Protein AF-A0A415G2V7-F1 (afdb_monomer)

Solvent-accessible surface area (backbone atoms only — not comparable to full-atom values): 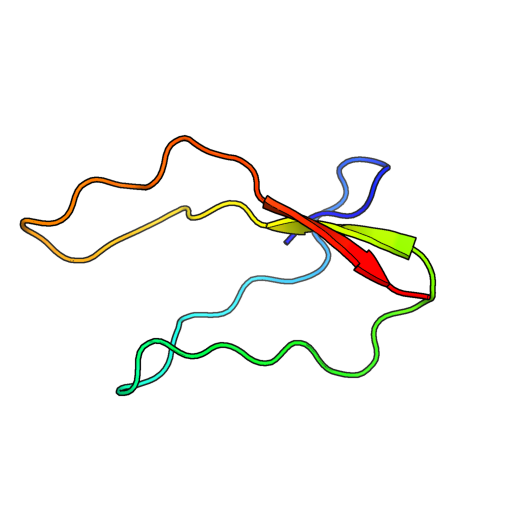3618 Å² total; per-residue (Å²): 56,22,41,82,86,69,47,79,73,50,85,82,76,60,50,99,86,69,50,74,87,85,78,91,72,70,77,44,48,35,38,42,60,70,87,76,65,60,92,95,56,81,68,60,88,60,72,49,77,46,79,46,125

Sequence (53 aa):
MYDNKGNKVAEKETDENGEVLFDKLHRATYILKETKTLAGYSLLKGFYQYHYP

Secondary structure (DSSP, 8-state):
-EETTS-B-------TTS-----S--SSEEEE------TTSPP--PPEEEE--

InterPro domains:
  IPR013783 Immunoglobulin-like fold [G3DSA:2.60.40.10] (1-51)
  IPR041033 SpaA-like, prealbumin fold domain subgroup 1 [PF17802] (2-45)

Structure (mmCIF, N/CA/C/O backbone):
data_AF-A0A415G2V7-F1
#
_entry.id   AF-A0A415G2V7-F1
#
loop_
_atom_site.group_PDB
_atom_site.id
_atom_site.type_symbol
_atom_site.label_atom_id
_atom_site.label_alt_id
_atom_site.label_comp_id
_atom_site.label_asym_id
_atom_site.label_entity_id
_atom_site.label_seq_id
_atom_site.pdbx_PDB_ins_code
_atom_site.Cartn_x
_atom_site.Cartn_y
_atom_site.Cartn_z
_atom_s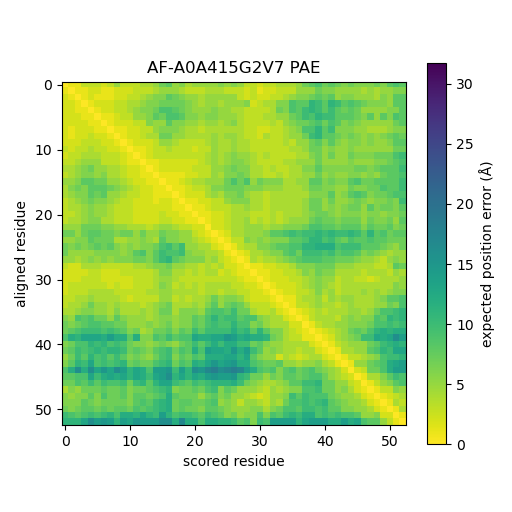ite.occupancy
_atom_site.B_iso_or_equiv
_atom_site.auth_seq_id
_atom_site.auth_comp_id
_atom_site.auth_asym_id
_atom_site.auth_atom_id
_atom_site.pdbx_PDB_model_num
ATOM 1 N N . MET A 1 1 ? 1.522 0.826 -2.219 1.00 84.00 1 MET A N 1
ATOM 2 C CA . MET A 1 1 ? 2.717 0.015 -2.522 1.00 84.00 1 MET A CA 1
ATOM 3 C C . MET A 1 1 ? 3.822 0.913 -3.041 1.00 84.00 1 MET A C 1
ATOM 5 O O . MET A 1 1 ? 3.565 1.756 -3.899 1.00 84.00 1 MET A O 1
ATOM 9 N N . TYR A 1 2 ? 5.027 0.726 -2.519 1.00 87.38 2 TYR A N 1
ATOM 10 C CA . TYR A 1 2 ? 6.222 1.477 -2.886 1.00 87.38 2 TYR A CA 1
ATOM 11 C C . TYR A 1 2 ? 7.323 0.524 -3.346 1.00 87.38 2 TYR A C 1
ATOM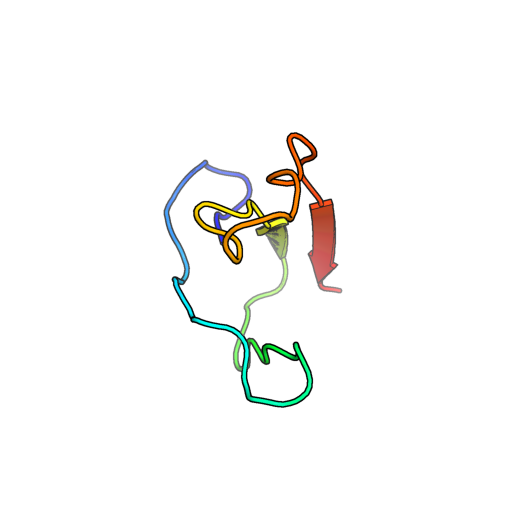 13 O O . TYR A 1 2 ? 7.356 -0.621 -2.900 1.00 87.38 2 TYR A O 1
ATOM 21 N N . ASP A 1 3 ? 8.200 0.971 -4.238 1.00 86.31 3 ASP A N 1
ATOM 22 C CA . ASP A 1 3 ? 9.415 0.227 -4.577 1.00 86.31 3 ASP A CA 1
ATOM 23 C C . ASP A 1 3 ? 10.502 0.432 -3.504 1.00 86.31 3 ASP A C 1
ATOM 25 O O . ASP A 1 3 ? 10.360 1.227 -2.569 1.00 86.31 3 ASP A O 1
ATOM 29 N N . ASN A 1 4 ? 11.621 -0.274 -3.650 1.00 83.62 4 ASN A N 1
ATOM 30 C CA . ASN A 1 4 ? 12.791 -0.133 -2.781 1.00 83.62 4 ASN A CA 1
ATOM 31 C C . ASN A 1 4 ? 13.483 1.243 -2.854 1.00 83.62 4 ASN A C 1
ATOM 33 O O . ASN A 1 4 ? 14.367 1.514 -2.044 1.00 83.62 4 ASN A O 1
ATOM 37 N N . LYS A 1 5 ? 13.108 2.098 -3.810 1.00 84.44 5 LYS A N 1
ATOM 38 C CA . LYS A 1 5 ? 13.587 3.479 -3.948 1.00 84.44 5 LYS A CA 1
ATOM 39 C C . LYS A 1 5 ? 12.622 4.488 -3.313 1.00 84.44 5 LYS A C 1
ATOM 41 O O . LYS A 1 5 ? 12.921 5.678 -3.306 1.00 84.44 5 LYS A O 1
ATOM 46 N N . GLY A 1 6 ? 11.489 4.033 -2.773 1.00 83.00 6 GLY A N 1
ATOM 47 C CA . GLY A 1 6 ? 10.457 4.877 -2.174 1.00 83.00 6 GLY A CA 1
ATOM 48 C C . GLY A 1 6 ? 9.463 5.476 -3.174 1.00 83.00 6 GLY A C 1
ATOM 49 O O . GLY A 1 6 ? 8.628 6.290 -2.777 1.00 83.00 6 GLY A O 1
ATOM 50 N N . ASN A 1 7 ? 9.494 5.078 -4.449 1.00 86.44 7 ASN A N 1
ATOM 51 C CA . ASN A 1 7 ? 8.516 5.536 -5.433 1.00 86.44 7 ASN A CA 1
ATOM 52 C C . ASN A 1 7 ? 7.192 4.806 -5.236 1.00 86.44 7 ASN A C 1
ATOM 54 O O . ASN A 1 7 ? 7.160 3.592 -5.030 1.00 86.44 7 ASN A O 1
ATOM 58 N N . LYS A 1 8 ? 6.078 5.534 -5.339 1.00 86.25 8 LYS A N 1
ATOM 59 C CA . LYS A 1 8 ? 4.739 4.942 -5.295 1.00 86.25 8 LYS A CA 1
ATOM 60 C C . LYS A 1 8 ? 4.498 4.148 -6.579 1.00 86.25 8 LYS A C 1
ATOM 62 O O . LYS A 1 8 ? 4.421 4.729 -7.655 1.00 86.25 8 LYS A O 1
ATOM 67 N N . VAL A 1 9 ? 4.356 2.832 -6.447 1.00 86.81 9 VAL A N 1
ATOM 68 C CA . VAL A 1 9 ? 4.150 1.916 -7.580 1.00 86.81 9 VAL A CA 1
ATOM 69 C C . VAL A 1 9 ? 2.664 1.713 -7.850 1.00 86.81 9 VAL A C 1
ATOM 71 O O . VAL A 1 9 ? 2.237 1.718 -8.998 1.00 86.81 9 VAL A O 1
ATOM 74 N N . ALA A 1 10 ? 1.864 1.549 -6.794 1.00 85.94 10 ALA A N 1
ATOM 75 C CA . ALA A 1 10 ? 0.423 1.349 -6.911 1.00 85.94 10 ALA A CA 1
ATOM 76 C C . ALA A 1 10 ? -0.306 1.715 -5.612 1.00 85.94 10 ALA A C 1
ATOM 78 O O . ALA A 1 10 ? 0.245 1.587 -4.514 1.00 85.94 10 ALA A O 1
ATOM 79 N N . GLU A 1 11 ? -1.565 2.119 -5.738 1.00 88.62 11 GLU A N 1
ATOM 80 C CA . GLU A 1 11 ? -2.533 2.230 -4.646 1.00 88.62 11 GLU A CA 1
ATOM 81 C C . GLU A 1 11 ? -3.810 1.526 -5.099 1.00 88.62 11 GLU A C 1
ATOM 83 O O . GLU A 1 11 ? -4.288 1.774 -6.204 1.00 88.62 11 GLU A O 1
ATOM 88 N N . LYS A 1 12 ? -4.291 0.593 -4.281 1.00 86.81 12 LYS A N 1
ATOM 89 C CA . LYS A 1 12 ? -5.506 -0.183 -4.516 1.00 86.81 12 LYS A CA 1
ATOM 90 C C . LYS A 1 12 ? -6.235 -0.338 -3.189 1.00 86.81 12 LYS A C 1
ATOM 92 O O . LYS A 1 12 ? -5.589 -0.381 -2.141 1.00 86.81 12 LYS A O 1
ATOM 97 N N . GLU A 1 13 ? -7.552 -0.416 -3.267 1.00 87.81 13 GLU A N 1
ATOM 98 C CA . GLU A 1 13 ? -8.418 -0.770 -2.147 1.00 87.81 13 GLU A CA 1
ATOM 99 C C . GLU A 1 13 ? -8.620 -2.290 -2.145 1.00 87.81 13 GLU A C 1
ATOM 101 O O . GLU A 1 13 ? -8.554 -2.926 -3.201 1.00 87.81 13 GLU A O 1
ATOM 106 N N . THR A 1 14 ? -8.783 -2.874 -0.959 1.00 87.56 14 THR A N 1
ATOM 107 C CA . THR A 1 14 ? -9.111 -4.295 -0.813 1.00 87.56 14 THR A CA 1
ATOM 108 C C . THR A 1 14 ? -10.549 -4.543 -1.244 1.00 87.56 14 THR A C 1
ATOM 110 O O . THR A 1 14 ? -11.410 -3.684 -1.046 1.00 87.56 14 THR A O 1
ATOM 113 N N . ASP A 1 15 ? -10.813 -5.711 -1.813 1.00 87.69 15 ASP A N 1
ATOM 114 C CA . ASP A 1 15 ? -12.165 -6.123 -2.179 1.00 87.69 15 ASP A CA 1
ATOM 115 C C . ASP A 1 15 ? -13.010 -6.554 -0.960 1.00 87.69 15 ASP A C 1
ATOM 117 O O . ASP A 1 15 ? -12.592 -6.430 0.195 1.00 87.69 15 ASP A O 1
ATOM 121 N N . GLU A 1 16 ? -14.221 -7.059 -1.216 1.00 88.62 16 GLU A N 1
ATOM 122 C CA . GLU A 1 16 ? -15.164 -7.527 -0.187 1.00 88.62 16 GLU A CA 1
ATOM 123 C C . GLU A 1 16 ? -14.619 -8.689 0.664 1.00 88.62 16 GLU A C 1
ATOM 125 O O . GLU A 1 16 ? -15.083 -8.891 1.787 1.00 88.62 16 GLU A O 1
ATOM 130 N N . ASN A 1 17 ? -13.618 -9.423 0.165 1.00 86.00 17 ASN A N 1
ATOM 131 C CA . ASN A 1 17 ? -12.947 -10.503 0.889 1.00 86.00 17 ASN A CA 1
ATOM 132 C C . ASN A 1 17 ? -11.712 -10.011 1.666 1.00 86.00 17 ASN A C 1
ATOM 134 O O . ASN A 1 17 ? -11.080 -10.792 2.377 1.00 86.00 17 ASN A O 1
ATOM 138 N N . GLY A 1 18 ? -11.363 -8.724 1.558 1.00 81.25 18 GLY A N 1
ATOM 139 C CA . GLY A 1 18 ? -10.148 -8.159 2.143 1.00 81.25 18 GLY A CA 1
ATOM 140 C C . GLY A 1 18 ? -8.889 -8.445 1.319 1.00 81.25 18 GLY A C 1
ATOM 141 O O . GLY A 1 18 ? -7.778 -8.298 1.832 1.00 81.25 18 GLY A O 1
ATOM 142 N N . GLU A 1 19 ? -9.037 -8.848 0.056 1.00 85.00 19 GLU A N 1
ATOM 143 C CA . GLU A 1 19 ? -7.927 -9.227 -0.814 1.00 85.00 19 GLU A CA 1
ATOM 144 C C . GLU A 1 19 ? -7.538 -8.085 -1.763 1.00 85.00 19 GLU A C 1
ATOM 146 O O . GLU A 1 19 ? -8.341 -7.232 -2.143 1.00 85.00 19 GLU A O 1
ATOM 151 N N . VAL A 1 20 ? -6.261 -8.044 -2.150 1.00 86.88 20 VAL A N 1
ATOM 152 C CA . VAL A 1 20 ? -5.755 -7.111 -3.162 1.00 86.88 20 VAL A CA 1
ATOM 153 C C . VAL A 1 20 ? -4.714 -7.803 -4.034 1.00 86.88 20 VAL A C 1
ATOM 155 O O . VAL A 1 20 ? -3.741 -8.370 -3.539 1.00 86.88 20 VAL A O 1
ATOM 158 N N . LEU A 1 21 ? -4.900 -7.735 -5.354 1.00 85.31 21 LEU A N 1
ATOM 159 C CA . LEU A 1 21 ? -3.983 -8.322 -6.329 1.00 85.31 21 LEU A CA 1
ATOM 160 C C . LEU A 1 21 ? -3.174 -7.237 -7.048 1.00 85.31 21 LEU A C 1
ATOM 162 O O . LEU A 1 21 ? -3.732 -6.317 -7.660 1.00 85.31 21 LEU A O 1
ATOM 166 N N . PHE A 1 22 ? -1.849 -7.377 -7.020 1.00 84.62 22 PHE A N 1
ATOM 167 C CA . PHE A 1 22 ? -0.919 -6.579 -7.816 1.00 84.62 22 PHE A CA 1
ATOM 168 C C . PHE A 1 22 ? -0.305 -7.465 -8.903 1.00 84.62 22 PHE A C 1
ATOM 170 O O . PHE A 1 22 ? 0.557 -8.296 -8.624 1.00 84.62 22 PHE A O 1
ATOM 177 N N . ASP A 1 23 ? -0.767 -7.307 -10.139 1.00 82.69 23 ASP A N 1
ATOM 178 C CA . ASP A 1 23 ? -0.247 -8.005 -11.309 1.00 82.69 23 ASP A CA 1
ATOM 179 C C . ASP A 1 23 ? 0.850 -7.188 -12.015 1.00 82.69 23 ASP A C 1
ATOM 181 O O . ASP A 1 23 ? 0.989 -5.981 -11.811 1.00 82.69 23 ASP A O 1
ATOM 185 N N . LYS A 1 24 ? 1.649 -7.860 -12.857 1.00 80.25 24 LYS A N 1
ATOM 186 C CA . LYS A 1 24 ? 2.692 -7.245 -13.710 1.00 80.25 24 LYS A CA 1
ATOM 187 C C . LYS A 1 24 ? 3.785 -6.485 -12.947 1.00 80.25 24 LYS A C 1
ATOM 189 O O . LYS A 1 24 ? 4.339 -5.509 -13.451 1.00 80.25 24 LYS A O 1
ATOM 194 N N . LEU A 1 25 ? 4.128 -6.948 -11.749 1.00 81.88 25 LEU A N 1
ATOM 195 C CA . LEU A 1 25 ? 5.260 -6.409 -11.006 1.00 81.88 25 LEU A CA 1
ATOM 196 C C . LEU A 1 25 ? 6.582 -6.886 -11.606 1.00 81.88 25 LEU A C 1
ATOM 198 O O . LEU A 1 25 ? 6.744 -8.050 -11.974 1.00 81.88 25 LEU A O 1
ATOM 202 N N . HIS A 1 26 ? 7.535 -5.965 -11.707 1.00 81.19 26 HIS A N 1
ATOM 203 C CA . HIS A 1 26 ? 8.905 -6.302 -12.061 1.00 81.19 26 HIS A CA 1
ATOM 204 C C . HIS A 1 26 ? 9.600 -6.965 -10.868 1.00 81.19 26 HIS A C 1
ATOM 206 O O . HIS A 1 26 ? 9.200 -6.791 -9.719 1.00 81.19 26 HIS A O 1
ATOM 212 N N . ARG A 1 27 ? 10.678 -7.706 -11.134 1.00 80.12 27 ARG A N 1
ATOM 213 C CA . ARG A 1 27 ? 11.507 -8.314 -10.086 1.00 80.12 27 ARG A CA 1
ATOM 214 C C . ARG A 1 27 ? 12.162 -7.239 -9.232 1.00 80.12 27 ARG A C 1
ATOM 216 O O . ARG A 1 27 ? 13.139 -6.614 -9.646 1.00 80.12 27 ARG A O 1
ATOM 223 N N . ALA A 1 28 ? 11.588 -7.004 -8.063 1.00 80.88 28 ALA A N 1
ATOM 224 C CA . ALA A 1 28 ? 12.026 -5.996 -7.120 1.00 80.88 28 ALA A CA 1
ATOM 225 C C . ALA A 1 28 ? 11.488 -6.307 -5.721 1.00 80.88 28 ALA A C 1
ATOM 227 O O . ALA A 1 28 ? 10.625 -7.162 -5.510 1.00 80.88 28 ALA A O 1
ATOM 228 N N . THR A 1 29 ? 12.005 -5.565 -4.752 1.00 83.94 29 THR A N 1
ATOM 229 C CA . THR A 1 29 ? 11.449 -5.524 -3.405 1.00 83.94 29 THR A CA 1
ATOM 230 C C . THR A 1 29 ? 10.391 -4.432 -3.343 1.00 83.94 29 THR A C 1
ATOM 232 O O . THR A 1 29 ? 10.671 -3.280 -3.686 1.00 83.94 29 THR A O 1
ATOM 235 N N . TYR A 1 30 ? 9.204 -4.793 -2.864 1.00 86.12 30 TYR A N 1
ATOM 236 C CA . TYR A 1 30 ? 8.090 -3.874 -2.680 1.00 86.12 30 TYR A CA 1
ATOM 237 C C . TYR A 1 30 ? 7.735 -3.728 -1.205 1.00 86.12 30 TYR A C 1
ATOM 239 O O . TYR A 1 30 ? 7.817 -4.677 -0.424 1.00 86.12 30 TYR A O 1
ATOM 247 N N . ILE A 1 31 ? 7.315 -2.521 -0.843 1.00 86.00 31 ILE A N 1
ATOM 248 C CA . ILE A 1 31 ? 6.845 -2.165 0.490 1.00 86.00 31 ILE A CA 1
ATOM 249 C C . ILE A 1 31 ? 5.343 -1.904 0.413 1.00 86.00 31 ILE A C 1
ATOM 251 O O . ILE A 1 31 ? 4.868 -0.991 -0.279 1.00 86.00 31 ILE A O 1
ATOM 255 N N . LEU A 1 32 ? 4.583 -2.702 1.150 1.00 86.81 32 LEU A N 1
ATOM 256 C CA . LEU A 1 32 ? 3.161 -2.500 1.378 1.00 86.81 32 LEU A CA 1
ATOM 257 C C . LEU A 1 32 ? 2.973 -1.688 2.658 1.00 86.81 32 LEU A C 1
ATOM 259 O O . LEU A 1 32 ? 3.550 -1.985 3.704 1.00 86.81 32 LEU A O 1
ATOM 263 N N . LYS A 1 33 ? 2.169 -0.633 2.536 1.00 83.75 33 LYS A N 1
ATOM 264 C CA . LYS A 1 33 ? 1.793 0.264 3.621 1.00 83.75 33 LYS A CA 1
ATOM 265 C C . LYS A 1 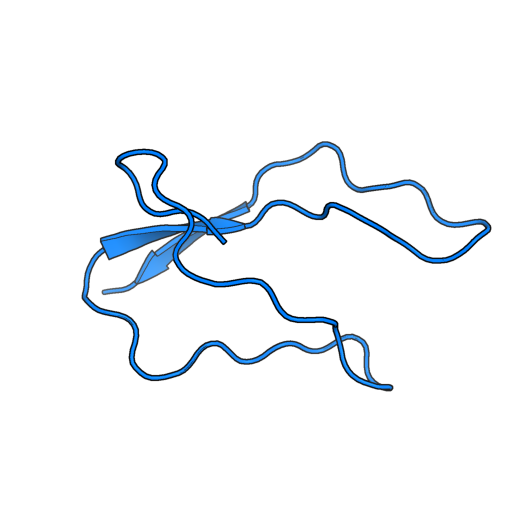33 ? 0.285 0.437 3.564 1.00 83.75 33 LYS A C 1
ATOM 267 O O . LYS A 1 33 ? -0.223 0.918 2.550 1.00 83.75 33 LYS A O 1
ATOM 272 N N . GLU A 1 34 ? -0.393 0.062 4.637 1.00 84.69 34 GLU A N 1
ATOM 273 C CA . GLU A 1 34 ? -1.805 0.376 4.821 1.00 84.69 34 GLU A CA 1
ATOM 274 C C . GLU A 1 34 ? -1.940 1.878 5.124 1.00 84.69 34 GLU A C 1
ATOM 276 O O . GLU A 1 34 ? -1.181 2.442 5.918 1.00 84.69 34 GLU A O 1
ATOM 281 N N . THR A 1 35 ? -2.861 2.560 4.444 1.00 83.56 35 THR A N 1
ATOM 282 C CA . THR A 1 35 ? -3.089 4.009 4.608 1.00 83.56 35 THR A CA 1
ATOM 283 C C . THR A 1 35 ? -4.433 4.319 5.250 1.00 83.56 35 THR A C 1
ATOM 285 O O . THR A 1 35 ? -4.571 5.348 5.912 1.00 83.56 35 THR A O 1
ATOM 288 N N . LYS A 1 36 ? -5.413 3.433 5.065 1.00 84.06 36 LYS A N 1
ATOM 289 C CA . LYS A 1 36 ? -6.767 3.520 5.604 1.00 84.06 36 LYS A CA 1
ATOM 290 C C . LYS A 1 36 ? -7.222 2.126 6.004 1.00 84.06 36 LYS A C 1
ATOM 292 O O . LYS A 1 36 ? -6.846 1.155 5.361 1.00 84.06 36 LYS A O 1
ATOM 297 N N . THR A 1 37 ? -8.053 2.069 7.033 1.00 83.69 37 THR A N 1
ATOM 298 C CA . THR A 1 37 ? -8.703 0.848 7.504 1.00 83.69 37 THR A CA 1
ATOM 299 C C . THR A 1 37 ? -10.149 1.170 7.893 1.00 83.69 37 THR A C 1
ATOM 301 O O . THR A 1 37 ? -10.534 2.345 7.929 1.00 83.69 37 THR A O 1
ATOM 304 N N . LEU A 1 38 ? -10.960 0.148 8.160 1.00 84.00 38 LEU A N 1
ATOM 305 C CA . LEU A 1 38 ? -12.358 0.314 8.563 1.00 84.00 38 LEU A CA 1
ATOM 306 C C . LEU A 1 38 ? -12.478 0.938 9.962 1.00 84.00 38 LEU A C 1
ATOM 308 O O . LEU A 1 38 ? -11.625 0.751 10.832 1.00 84.00 38 LEU 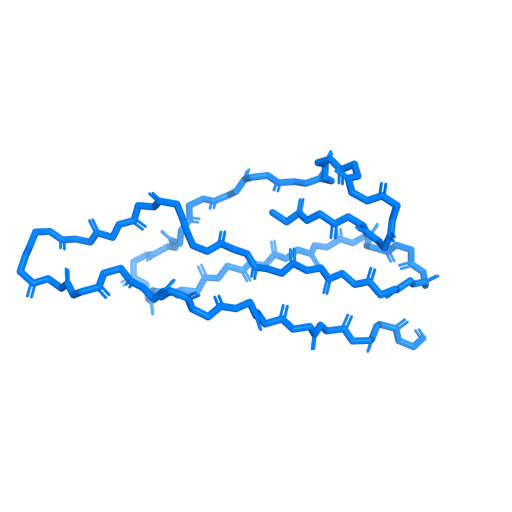A O 1
ATOM 312 N N . ALA A 1 39 ? -13.577 1.654 10.209 1.00 80.69 39 ALA A N 1
ATOM 313 C CA . ALA A 1 39 ? -13.863 2.201 11.531 1.00 80.69 39 ALA A CA 1
ATOM 314 C C . ALA A 1 39 ? -13.979 1.066 12.567 1.00 80.69 39 ALA A C 1
ATOM 316 O O . ALA A 1 39 ? -14.735 0.117 12.376 1.00 80.69 39 ALA A O 1
ATOM 317 N N . GLY A 1 40 ? -13.218 1.166 13.658 1.00 82.44 40 GLY A N 1
ATOM 318 C CA . GLY A 1 40 ? -13.135 0.129 14.694 1.00 82.44 40 GLY A CA 1
ATOM 319 C C . GLY A 1 40 ? -11.938 -0.817 14.554 1.00 82.44 40 GLY A C 1
ATOM 320 O O . GLY A 1 40 ? -11.629 -1.524 15.511 1.00 82.44 40 GLY A O 1
ATOM 321 N N . TYR A 1 41 ? -11.214 -0.779 13.431 1.00 79.94 41 TYR A N 1
ATOM 322 C CA . TYR A 1 41 ? -9.950 -1.494 13.256 1.00 79.94 41 TYR A CA 1
ATOM 323 C C . TYR A 1 41 ? -8.757 -0.556 13.448 1.00 79.94 41 TYR A C 1
ATOM 325 O O . TYR A 1 41 ? -8.806 0.638 13.150 1.00 79.94 41 TYR A O 1
ATOM 333 N N . SER A 1 42 ? -7.667 -1.099 13.992 1.00 82.69 42 SER A N 1
ATOM 334 C CA . SER A 1 42 ? -6.413 -0.358 14.116 1.00 82.69 42 SER A CA 1
ATOM 335 C C . SER A 1 42 ? -5.654 -0.419 12.801 1.00 82.69 42 SER A C 1
ATOM 337 O O . SER A 1 42 ? -5.366 -1.510 12.321 1.00 82.69 42 SER A O 1
ATOM 339 N N . LEU A 1 43 ? -5.281 0.747 12.265 1.00 81.69 43 LEU A N 1
ATOM 340 C CA . LEU A 1 43 ? -4.394 0.823 11.107 1.00 81.69 43 LEU A CA 1
ATOM 341 C C . LEU A 1 43 ? -3.087 0.095 11.435 1.00 81.69 43 LEU A C 1
ATOM 343 O O . LEU A 1 43 ? -2.424 0.430 12.430 1.00 81.69 43 LEU A O 1
ATOM 347 N N . LEU A 1 44 ? -2.701 -0.870 10.603 1.00 78.38 44 LEU A N 1
ATOM 348 C CA . LEU A 1 44 ? -1.441 -1.576 10.762 1.00 78.38 44 LEU A CA 1
ATOM 349 C C . LEU A 1 44 ? -0.301 -0.574 10.575 1.00 78.38 44 LEU A C 1
ATOM 351 O O . LEU A 1 44 ? -0.048 -0.057 9.491 1.00 78.38 44 LEU A O 1
ATOM 355 N N . LYS A 1 45 ? 0.422 -0.293 11.662 1.00 69.56 45 LYS A N 1
ATOM 356 C CA . LYS A 1 45 ? 1.600 0.592 11.630 1.00 69.56 45 LYS A CA 1
ATOM 357 C C . LYS A 1 45 ? 2.841 -0.082 11.030 1.00 69.56 45 LYS A C 1
ATOM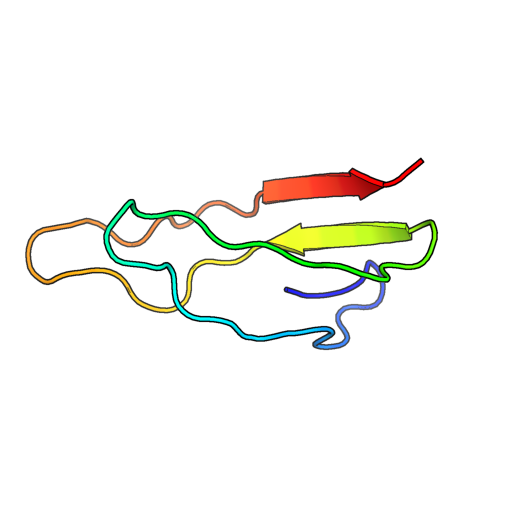 359 O O . LYS A 1 45 ? 3.888 0.553 10.938 1.00 69.56 45 LYS A O 1
ATOM 364 N N . GLY A 1 46 ? 2.738 -1.361 10.668 1.00 72.69 46 GLY A N 1
ATOM 365 C CA . GLY A 1 46 ? 3.822 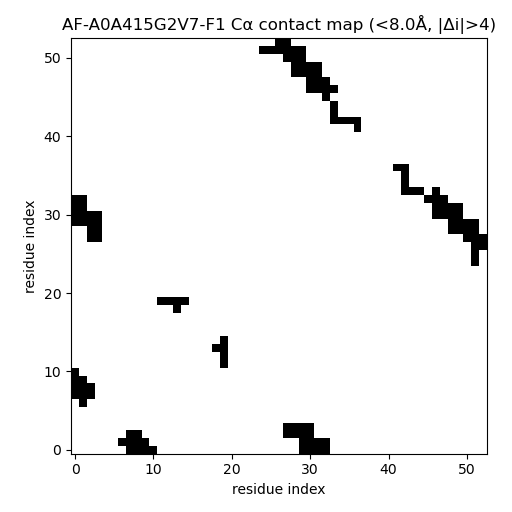-2.152 10.097 1.00 72.69 46 GLY A CA 1
ATOM 366 C C . GLY A 1 46 ? 3.983 -1.942 8.593 1.00 72.69 46 GLY A C 1
ATOM 367 O O . GLY A 1 46 ? 3.019 -1.695 7.872 1.00 72.69 46 GLY A O 1
ATOM 368 N N . PHE A 1 47 ? 5.219 -2.078 8.121 1.00 76.44 47 PHE A N 1
ATOM 369 C CA . PHE A 1 47 ? 5.526 -2.203 6.701 1.00 76.44 47 PHE A CA 1
ATOM 370 C C . PHE A 1 47 ? 5.706 -3.680 6.377 1.00 76.44 47 PHE A C 1
ATOM 372 O O . PHE A 1 47 ? 6.525 -4.351 7.007 1.00 76.44 47 PHE A O 1
ATOM 379 N N . TYR A 1 48 ? 4.974 -4.178 5.385 1.00 79.56 48 TYR A N 1
ATOM 380 C CA . TYR A 1 48 ? 5.192 -5.527 4.874 1.00 79.56 48 TYR A CA 1
ATOM 381 C C . TYR A 1 48 ? 6.123 -5.441 3.672 1.00 79.56 48 TYR A C 1
ATOM 383 O O . TYR A 1 48 ? 5.805 -4.792 2.673 1.00 79.56 48 TYR A O 1
ATOM 391 N N . GLN A 1 49 ? 7.293 -6.065 3.784 1.00 77.44 49 GLN A N 1
ATOM 392 C CA . GLN A 1 49 ? 8.248 -6.157 2.690 1.00 77.44 49 GLN A CA 1
ATOM 393 C C . GLN A 1 49 ? 8.027 -7.470 1.947 1.00 77.44 49 GLN A C 1
ATOM 395 O O . GLN A 1 49 ? 8.149 -8.545 2.532 1.00 77.44 49 GLN A O 1
ATOM 400 N N . TYR A 1 50 ? 7.736 -7.377 0.654 1.00 77.00 50 TYR A N 1
ATOM 401 C CA . TYR A 1 50 ? 7.614 -8.536 -0.219 1.00 77.00 50 TYR A CA 1
ATOM 402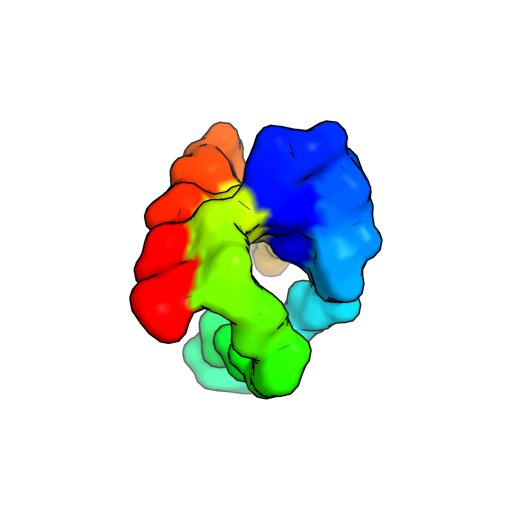 C C . TYR A 1 50 ? 8.765 -8.539 -1.224 1.00 77.00 50 TYR A C 1
ATOM 404 O O . TYR A 1 50 ? 8.991 -7.552 -1.928 1.00 77.00 50 TYR A O 1
ATOM 412 N N . HIS A 1 51 ? 9.513 -9.640 -1.273 1.00 76.94 51 HIS A N 1
ATOM 413 C CA . HIS A 1 51 ? 10.552 -9.853 -2.274 1.00 76.94 51 HIS A CA 1
ATOM 414 C C . HIS A 1 51 ? 9.947 -10.641 -3.435 1.00 76.94 51 HIS A C 1
ATOM 416 O O . HIS A 1 51 ? 9.608 -11.810 -3.264 1.00 76.94 51 HIS A O 1
ATOM 422 N N . TYR A 1 52 ? 9.772 -9.989 -4.587 1.00 72.81 52 TYR A N 1
ATOM 423 C CA . TYR A 1 52 ? 9.223 -10.636 -5.775 1.00 72.81 52 TYR A CA 1
ATOM 424 C C . TYR A 1 52 ? 10.369 -11.241 -6.615 1.00 72.81 52 TYR A C 1
ATOM 426 O O . TYR A 1 52 ? 11.183 -10.465 -7.131 1.00 72.81 52 TYR A O 1
ATOM 434 N N . PRO A 1 53 ? 10.466 -12.584 -6.721 1.00 64.69 53 PRO A N 1
ATOM 435 C CA . PRO A 1 53 ? 11.597 -13.275 -7.346 1.00 64.69 53 PRO A CA 1
ATOM 436 C C . PRO A 1 53 ? 11.626 -13.239 -8.880 1.00 64.69 53 PRO A C 1
ATOM 438 O O . PRO A 1 53 ? 10.583 -13.088 -9.559 1.00 64.69 53 PRO A O 1
#

p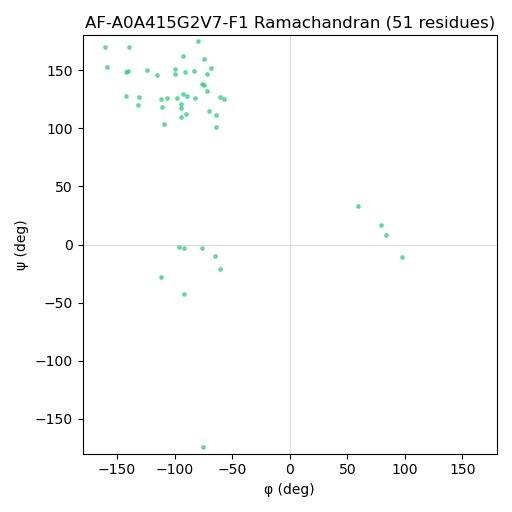LDDT: mean 82.58, std 4.84, range [64.69, 88.62]

Organism: NCBI:txid39488

Foldseek 3Di:
DAFPVRHDPDDDAADPVRDDDDPDDDQGKDWDAFDDDDPPDDGPPDIDIDGDD

Mean predicted aligned error: 5.69 Å

Radius of gyration: 11.92 Å; Cα contacts (8 Å, |Δi|>4): 65; chains: 1; bounding box: 29×19×28 Å